Protein AF-W9EK97-F1 (afdb_monomer)

Solvent-accessible surface area (backbone atoms only — not comparable to 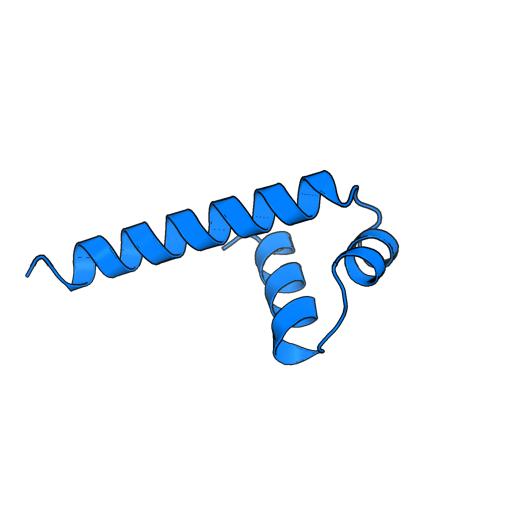full-atom values): 3180 Å² total; per-residue (Å²): 132,55,74,69,53,52,51,50,49,42,38,44,73,74,68,64,44,51,67,73,55,51,20,62,77,70,72,43,58,60,67,57,54,52,50,47,51,51,53,50,49,52,53,51,48,58,53,48,57,65,64,73,72,113

Sequence (54 aa):
MDSSEQQLLRGLYLEGKTISCMARELQVSRKTLYQWRLRIQQKAVGLLGNTFAR

Nearest PDB structures (foldseek):
  3vfz-assembly3_A  TM=9.148E-01  e=4.193E-01  Mycobacterium tuberculosis
  3hug-assembly6_K  TM=7.506E-01  e=1.947E-01  Mycobacterium tuberculosis H37Rv
  3hug-assembly4_M  TM=7.521E-01  e=3.247E-01  Mycobacterium tuberculosis H37Rv
  6kon-assembly1_F  TM=7.527E-01  e=3.690E-01  Mycobacterium tuberculosis H37Rv
  3hug-assembly1_C  TM=7.507E-01  e=3.690E-01  Mycobacterium tuberculosis H37Rv

pLDDT: mean 85.64, std 15.03, range [40.31, 96.75]

Mean predicted aligned error: 5.74 Å

Foldseek 3Di:
DDPLLVLLCCCCPVVVHDLVRSCVVVVHDSVVSVVSVVVVVVVVCVVVVVVVPD

Secondary structure (DSSP, 8-state):
--HHHHHHHIIIIIS---HHHHHHHTT--HHHHHHHHHH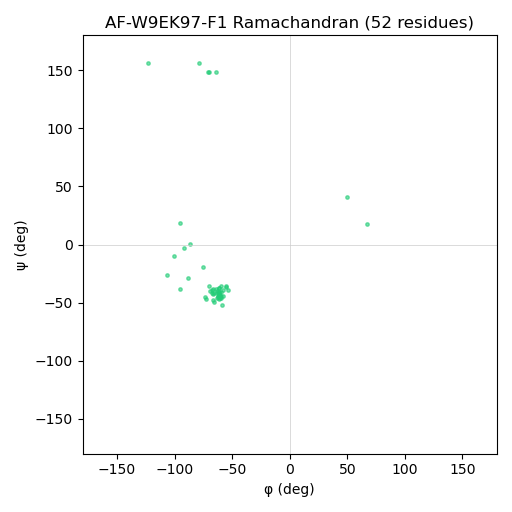HHHHHHHHHHHHS--

Organism: NCBI:txid1221538

Structure (mmCIF, N/CA/C/O backbone):
data_AF-W9EK97-F1
#
_entry.id   AF-W9EK97-F1
#
loop_
_atom_site.group_PDB
_atom_site.id
_atom_site.type_symbol
_atom_site.label_atom_id
_atom_site.label_alt_id
_atom_site.label_comp_id
_atom_site.label_asym_id
_atom_site.label_entity_id
_atom_site.label_seq_id
_atom_site.pdbx_PDB_ins_code
_atom_site.Cartn_x
_atom_site.Cartn_y
_atom_site.Cartn_z
_atom_site.occupancy
_atom_site.B_iso_or_equiv
_atom_site.auth_seq_id
_atom_site.auth_comp_id
_atom_site.auth_asym_id
_atom_site.auth_atom_id
_atom_site.pdbx_PDB_model_num
ATOM 1 N N . MET A 1 1 ? 16.211 0.682 1.502 1.00 62.19 1 MET A N 1
ATOM 2 C CA . MET A 1 1 ? 14.760 0.811 1.763 1.00 62.19 1 MET A CA 1
ATOM 3 C C . MET A 1 1 ? 14.582 1.095 3.238 1.00 62.19 1 MET A C 1
ATOM 5 O O . MET A 1 1 ? 15.331 0.524 4.019 1.00 62.19 1 MET A O 1
ATOM 9 N N . ASP A 1 2 ? 13.656 1.979 3.601 1.00 79.19 2 ASP A N 1
ATOM 10 C CA . ASP A 1 2 ? 13.382 2.305 5.005 1.00 79.19 2 ASP A CA 1
ATOM 11 C C . ASP A 1 2 ? 12.678 1.137 5.718 1.00 79.19 2 ASP A C 1
ATOM 13 O O . ASP A 1 2 ? 11.877 0.427 5.105 1.00 79.19 2 ASP A O 1
ATOM 17 N N . SER A 1 3 ? 12.925 0.965 7.024 1.00 86.69 3 SER A N 1
ATOM 18 C CA . SER A 1 3 ? 12.317 -0.111 7.835 1.00 86.69 3 SER A CA 1
ATOM 19 C C . SER A 1 3 ? 10.781 -0.098 7.758 1.00 86.69 3 SER A C 1
ATOM 21 O O . SER A 1 3 ? 10.133 -1.141 7.664 1.00 86.69 3 SER A O 1
ATOM 23 N N . SER A 1 4 ? 10.180 1.091 7.699 1.00 87.25 4 SER A N 1
ATOM 24 C CA . SER A 1 4 ? 8.730 1.262 7.583 1.00 87.25 4 SER A CA 1
ATOM 25 C C . SER A 1 4 ? 8.173 0.854 6.210 1.00 87.25 4 SER A C 1
ATOM 27 O O . SER A 1 4 ? 7.089 0.279 6.125 1.00 87.25 4 SER A O 1
ATOM 29 N N . GLU A 1 5 ? 8.919 1.099 5.128 1.00 88.81 5 GLU A N 1
ATOM 30 C CA . GLU A 1 5 ? 8.540 0.678 3.770 1.00 88.81 5 GLU A CA 1
ATOM 31 C C . GLU A 1 5 ? 8.575 -0.853 3.643 1.00 88.81 5 GLU A C 1
ATOM 33 O O . GLU A 1 5 ? 7.686 -1.451 3.035 1.00 88.81 5 GLU A O 1
ATOM 38 N N . GLN A 1 6 ? 9.569 -1.494 4.265 1.00 91.75 6 GLN A N 1
ATOM 39 C CA . GLN A 1 6 ? 9.694 -2.952 4.293 1.00 91.75 6 GLN A CA 1
ATOM 40 C C . GLN A 1 6 ? 8.563 -3.611 5.087 1.00 91.75 6 GLN A C 1
ATOM 42 O O . GLN A 1 6 ? 7.984 -4.594 4.625 1.00 91.75 6 GLN A O 1
ATOM 47 N N . GLN A 1 7 ? 8.203 -3.049 6.245 1.00 93.31 7 GLN A N 1
ATOM 48 C CA . GLN A 1 7 ? 7.065 -3.526 7.036 1.00 93.31 7 GLN A CA 1
ATOM 49 C C . GLN A 1 7 ? 5.748 -3.411 6.259 1.00 93.31 7 GLN A C 1
ATOM 51 O O . GLN A 1 7 ? 4.950 -4.348 6.270 1.00 93.31 7 GLN A O 1
ATOM 56 N N . LEU A 1 8 ? 5.544 -2.313 5.521 1.00 93.75 8 LEU A N 1
ATOM 57 C CA . LEU A 1 8 ? 4.373 -2.149 4.659 1.00 93.75 8 LEU A CA 1
ATOM 58 C C . LEU A 1 8 ? 4.311 -3.219 3.559 1.00 93.75 8 LEU A C 1
ATOM 60 O O . LEU A 1 8 ? 3.256 -3.815 3.348 1.00 93.75 8 LEU A O 1
ATOM 64 N N . LEU A 1 9 ? 5.427 -3.475 2.868 1.00 92.69 9 LEU A N 1
ATOM 65 C CA . LEU A 1 9 ? 5.492 -4.494 1.817 1.00 92.69 9 LEU A CA 1
ATOM 66 C C . LEU A 1 9 ? 5.228 -5.895 2.361 1.00 92.69 9 LEU A C 1
ATOM 68 O O . LEU A 1 9 ? 4.428 -6.630 1.784 1.00 92.69 9 LEU A O 1
ATOM 72 N N . ARG A 1 10 ? 5.857 -6.245 3.485 1.00 94.25 10 ARG A N 1
ATOM 73 C CA . ARG A 1 10 ? 5.636 -7.527 4.154 1.00 94.25 10 ARG A CA 1
ATOM 74 C C . ARG A 1 10 ? 4.168 -7.694 4.538 1.00 94.25 10 ARG A C 1
ATOM 76 O O . ARG A 1 10 ? 3.558 -8.688 4.161 1.00 94.25 10 ARG A O 1
ATOM 83 N N . GLY A 1 11 ? 3.589 -6.713 5.225 1.00 95.25 11 GLY A N 1
ATOM 84 C CA . GLY A 1 11 ? 2.199 -6.789 5.664 1.00 95.25 11 GLY A CA 1
ATOM 85 C C . GLY A 1 11 ? 1.214 -6.938 4.504 1.00 95.25 11 GLY A C 1
ATOM 86 O O . GLY A 1 11 ? 0.327 -7.782 4.560 1.00 95.25 11 GLY A O 1
ATOM 87 N N . LEU A 1 12 ? 1.394 -6.170 3.424 1.00 92.94 12 LEU A N 1
ATOM 88 C CA . LEU A 1 12 ? 0.493 -6.210 2.268 1.00 92.94 12 LEU A CA 1
ATOM 89 C C . LEU A 1 12 ? 0.639 -7.481 1.425 1.00 92.94 12 LEU A C 1
ATOM 91 O O . LEU A 1 12 ? -0.368 -8.063 1.036 1.00 92.94 12 LEU A O 1
ATOM 95 N N . TYR A 1 13 ? 1.871 -7.881 1.103 1.00 90.25 13 TYR A N 1
ATOM 96 C CA . TYR A 1 13 ? 2.122 -8.887 0.065 1.00 90.25 13 TYR A CA 1
ATOM 97 C C . TYR A 1 13 ? 2.553 -10.250 0.610 1.00 90.25 13 TYR A C 1
ATOM 99 O O . TYR A 1 13 ? 2.312 -11.250 -0.057 1.00 90.25 13 TYR A O 1
ATOM 107 N N . LEU A 1 14 ? 3.171 -10.310 1.796 1.00 92.38 14 LEU A N 1
ATOM 108 C CA . LEU A 1 14 ? 3.541 -11.583 2.431 1.00 92.38 14 LEU A CA 1
ATOM 109 C C . LEU A 1 14 ? 2.474 -12.052 3.425 1.00 92.38 14 LEU A C 1
ATOM 111 O O . LEU A 1 14 ? 2.195 -13.241 3.501 1.00 92.38 14 LEU A O 1
ATOM 115 N N . GLU A 1 15 ? 1.869 -11.127 4.173 1.00 93.88 15 GLU A N 1
ATOM 116 C CA . GLU A 1 15 ? 0.873 -11.448 5.208 1.00 93.88 15 GLU A CA 1
ATOM 117 C C . GLU A 1 15 ? -0.577 -11.224 4.744 1.00 93.88 15 GLU A C 1
ATOM 119 O O . GLU A 1 15 ? -1.509 -11.614 5.443 1.00 93.88 15 GLU A O 1
ATOM 124 N N . GLY A 1 16 ? -0.791 -10.594 3.582 1.00 94.81 16 GLY A N 1
ATOM 125 C CA . GLY A 1 16 ? -2.127 -10.354 3.017 1.00 94.81 16 GLY A CA 1
ATOM 126 C C . GLY A 1 16 ? -2.999 -9.378 3.818 1.00 94.81 16 GLY A C 1
ATOM 127 O O . GLY A 1 16 ? -4.220 -9.349 3.651 1.00 94.81 16 GLY A O 1
ATOM 128 N N . LYS A 1 17 ? -2.407 -8.572 4.705 1.00 94.75 17 LYS A N 1
ATOM 129 C CA . LYS A 1 17 ? -3.134 -7.599 5.527 1.00 94.75 17 LYS A CA 1
ATOM 130 C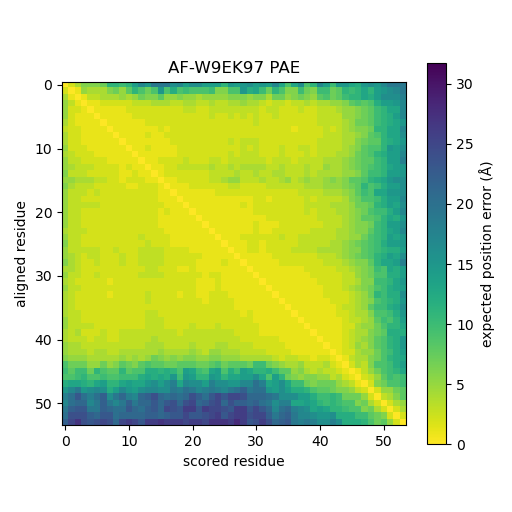 C . LYS A 1 17 ? -3.657 -6.451 4.675 1.00 94.75 17 LYS A C 1
ATOM 132 O O . LYS A 1 17 ? -3.036 -6.012 3.712 1.00 94.75 17 LYS A O 1
ATOM 137 N N . THR A 1 18 ? -4.790 -5.885 5.077 1.00 95.75 18 THR A N 1
ATOM 138 C CA . THR A 1 18 ? -5.326 -4.680 4.431 1.00 95.75 18 THR A CA 1
ATOM 139 C C . THR A 1 18 ? -4.594 -3.418 4.897 1.00 95.75 18 THR A C 1
ATOM 141 O O . THR A 1 18 ? -4.087 -3.351 6.017 1.00 95.75 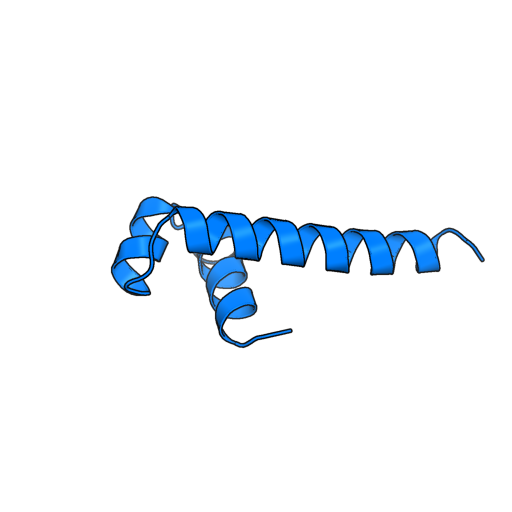18 THR A O 1
ATOM 144 N N . ILE A 1 19 ? -4.623 -2.356 4.081 1.00 94.38 19 ILE A N 1
ATOM 145 C CA . ILE A 1 19 ? -4.086 -1.028 4.446 1.00 94.38 19 ILE A CA 1
ATOM 146 C C . ILE A 1 19 ? -4.672 -0.522 5.773 1.00 94.38 19 ILE A C 1
ATOM 148 O O . ILE A 1 19 ? -3.964 0.072 6.580 1.00 94.38 19 ILE A O 1
ATOM 152 N N . SER A 1 20 ? -5.966 -0.751 6.012 1.00 95.81 20 SER A N 1
ATOM 153 C CA . SER A 1 20 ? -6.638 -0.327 7.245 1.00 95.81 20 SER A CA 1
ATOM 154 C C . SER A 1 20 ? -6.123 -1.073 8.477 1.00 95.81 20 SER A C 1
ATOM 156 O O . SER A 1 20 ? -5.980 -0.462 9.531 1.00 95.81 20 SER A O 1
ATOM 158 N N . CYS A 1 21 ? -5.831 -2.371 8.350 1.00 96.06 21 CYS A N 1
ATOM 159 C CA . CYS A 1 21 ? -5.225 -3.171 9.415 1.00 96.06 21 CYS A CA 1
ATOM 160 C C . CYS A 1 21 ? -3.803 -2.677 9.713 1.00 96.06 21 CYS A C 1
ATOM 162 O O . CYS A 1 21 ? -3.508 -2.308 10.848 1.00 96.06 21 CYS A O 1
ATOM 164 N N . MET A 1 22 ? -2.984 -2.517 8.672 1.00 96.19 22 MET A N 1
ATOM 165 C CA . MET A 1 22 ? -1.617 -2.001 8.786 1.00 96.19 22 MET A CA 1
ATOM 166 C C . MET A 1 22 ? -1.557 -0.606 9.419 1.00 96.19 22 MET A C 1
ATOM 168 O O . MET A 1 22 ? -0.685 -0.334 10.235 1.00 96.19 22 MET A O 1
ATOM 172 N N . ALA A 1 23 ? -2.498 0.280 9.083 1.00 96.12 23 ALA A N 1
ATOM 173 C CA . ALA A 1 23 ? -2.573 1.620 9.667 1.00 96.12 23 ALA A CA 1
ATOM 174 C C . ALA A 1 23 ? -2.784 1.575 11.189 1.00 96.12 23 ALA A C 1
ATOM 176 O O . ALA A 1 23 ? -2.217 2.388 11.916 1.00 96.12 23 ALA A O 1
ATOM 177 N N . ARG A 1 24 ? -3.578 0.610 11.673 1.00 95.81 24 ARG A N 1
ATOM 178 C CA . ARG A 1 24 ? -3.827 0.415 13.108 1.00 95.81 24 ARG A CA 1
ATOM 179 C C . ARG A 1 24 ? -2.617 -0.197 13.807 1.00 95.81 24 ARG A C 1
ATOM 181 O O . ARG A 1 24 ? -2.235 0.306 14.855 1.00 95.81 24 ARG A O 1
ATOM 188 N N . GLU A 1 25 ? -2.009 -1.229 13.222 1.00 94.38 25 GLU A N 1
ATOM 189 C CA . GLU A 1 25 ? -0.829 -1.901 13.792 1.00 94.38 25 GLU A CA 1
ATOM 190 C C . GLU A 1 25 ? 0.374 -0.960 13.901 1.00 94.38 25 GLU A C 1
ATOM 192 O O . GLU A 1 25 ? 1.033 -0.905 14.933 1.00 94.38 25 GLU A O 1
ATOM 197 N N . LEU A 1 26 ? 0.627 -0.177 12.852 1.00 91.75 26 LEU A N 1
ATOM 198 C CA . LEU A 1 26 ? 1.759 0.747 12.786 1.00 91.75 26 LEU A CA 1
ATOM 199 C C . LEU A 1 26 ? 1.455 2.120 13.408 1.00 91.75 26 LEU A C 1
ATOM 201 O O . LEU A 1 26 ? 2.316 2.992 13.378 1.00 91.75 26 LEU A O 1
ATOM 205 N N . GLN A 1 27 ? 0.239 2.329 13.929 1.00 95.31 27 GLN A N 1
ATOM 206 C CA . GLN A 1 27 ? -0.235 3.598 14.498 1.00 95.31 27 GLN A CA 1
ATOM 207 C C . GLN A 1 27 ? 0.013 4.820 13.595 1.00 95.31 27 GLN A C 1
ATOM 209 O O . GLN A 1 27 ? 0.366 5.908 14.047 1.00 95.31 27 GLN A O 1
ATOM 214 N N . VAL A 1 28 ? -0.207 4.655 12.291 1.00 95.44 28 VAL A N 1
ATOM 215 C CA . VAL A 1 28 ? -0.070 5.731 11.303 1.00 95.44 28 VAL A CA 1
ATOM 216 C C . VAL A 1 28 ? -1.362 5.933 10.535 1.00 95.44 28 VAL A C 1
ATOM 218 O O . VAL A 1 28 ? -2.187 5.034 10.377 1.00 95.44 28 VAL A O 1
ATOM 221 N N . SER A 1 29 ? -1.543 7.133 9.990 1.00 96.75 29 SER A N 1
ATOM 222 C CA . SER A 1 29 ? -2.689 7.396 9.126 1.00 96.75 29 SER A CA 1
ATOM 223 C C . SER A 1 29 ? -2.632 6.539 7.851 1.00 96.75 29 SER A C 1
ATOM 225 O O . SER A 1 29 ? -1.563 6.294 7.288 1.00 96.75 29 SER A O 1
ATOM 227 N N . ARG A 1 30 ? -3.799 6.158 7.312 1.00 95.75 30 ARG A N 1
ATOM 228 C CA . ARG A 1 30 ? -3.880 5.475 6.004 1.00 95.75 30 ARG A CA 1
ATOM 229 C C . ARG A 1 30 ? -3.206 6.286 4.888 1.00 95.75 30 ARG A C 1
ATOM 231 O O . ARG A 1 30 ? -2.572 5.708 4.012 1.00 95.75 30 ARG A O 1
ATOM 238 N N . LYS A 1 31 ? -3.297 7.624 4.945 1.00 96.62 31 LYS A N 1
ATOM 239 C CA . LYS A 1 31 ? -2.641 8.537 3.992 1.00 96.62 31 LYS A CA 1
ATOM 240 C C . LYS A 1 31 ? -1.123 8.351 3.995 1.00 96.62 31 LYS A C 1
ATOM 242 O O . LYS A 1 31 ? -0.522 8.318 2.926 1.00 96.62 31 LYS A O 1
ATOM 247 N N . THR A 1 32 ? -0.524 8.173 5.171 1.00 95.50 32 THR A N 1
ATOM 248 C CA . THR A 1 32 ? 0.911 7.899 5.321 1.00 95.50 32 THR A CA 1
ATOM 249 C C . THR A 1 32 ? 1.308 6.615 4.591 1.00 95.50 32 THR A C 1
ATOM 251 O O . THR A 1 32 ? 2.259 6.626 3.814 1.00 95.50 32 THR A O 1
ATOM 254 N N . LEU A 1 33 ? 0.534 5.534 4.745 1.00 95.50 33 LEU A N 1
ATOM 255 C CA . LEU A 1 33 ? 0.810 4.269 4.052 1.00 95.50 33 LEU A CA 1
ATOM 256 C C . LEU A 1 33 ? 0.690 4.387 2.527 1.00 95.50 33 LEU A C 1
ATOM 258 O O . LEU A 1 33 ? 1.511 3.830 1.801 1.00 95.50 33 LEU A O 1
ATOM 262 N N . TYR A 1 34 ? -0.288 5.145 2.021 1.00 94.88 34 TYR A N 1
ATOM 263 C CA . TYR A 1 34 ? -0.392 5.411 0.582 1.00 94.88 34 TYR A CA 1
ATOM 264 C C . TYR A 1 34 ? 0.816 6.184 0.045 1.00 94.88 34 TYR A C 1
ATOM 266 O O . TYR A 1 34 ? 1.316 5.858 -1.030 1.00 94.88 34 TYR A O 1
ATOM 274 N N . GLN A 1 35 ? 1.321 7.162 0.800 1.00 94.75 35 GLN A N 1
ATOM 275 C CA . GLN A 1 35 ? 2.536 7.893 0.432 1.00 94.75 35 GLN A CA 1
ATOM 276 C C . GLN A 1 35 ? 3.760 6.973 0.397 1.00 94.75 35 GLN A C 1
ATOM 278 O O . GLN A 1 35 ? 4.547 7.034 -0.544 1.00 94.75 35 GLN A O 1
ATOM 283 N N . TRP A 1 36 ? 3.902 6.067 1.367 1.00 94.19 36 TRP A N 1
ATOM 284 C CA . TRP A 1 36 ? 4.974 5.067 1.343 1.00 94.19 36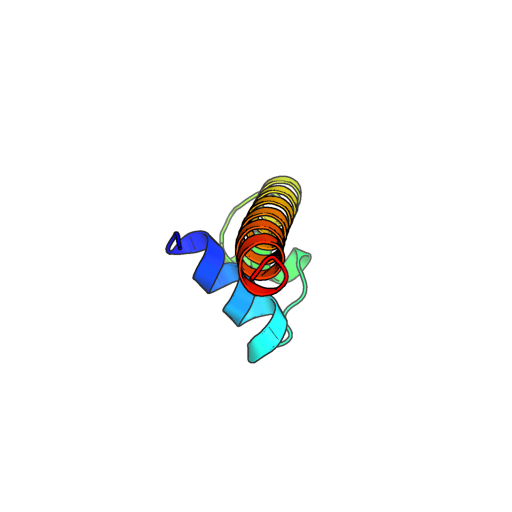 TRP A CA 1
ATOM 285 C C . TRP A 1 36 ? 4.866 4.146 0.128 1.00 94.19 36 TRP A C 1
ATOM 287 O O . TRP A 1 36 ? 5.861 3.931 -0.560 1.00 94.19 36 TRP A O 1
ATOM 297 N N . ARG A 1 37 ? 3.659 3.669 -0.202 1.00 91.50 37 ARG A N 1
ATOM 298 C CA . ARG A 1 37 ? 3.426 2.861 -1.408 1.00 91.50 37 ARG A CA 1
ATOM 299 C C . ARG A 1 37 ? 3.850 3.602 -2.678 1.00 91.50 37 ARG A C 1
ATOM 301 O O . ARG A 1 37 ? 4.536 3.015 -3.510 1.00 91.50 37 ARG A O 1
ATOM 308 N N . LEU A 1 38 ? 3.496 4.882 -2.798 1.00 91.00 38 LEU A N 1
ATOM 309 C CA . LEU A 1 38 ? 3.880 5.715 -3.939 1.00 91.00 38 LEU A CA 1
ATOM 310 C C . LEU A 1 38 ? 5.408 5.836 -4.058 1.00 91.00 38 LEU A C 1
ATOM 312 O O . LEU A 1 38 ? 5.959 5.639 -5.139 1.00 91.00 38 LEU A O 1
ATOM 316 N N . ARG A 1 39 ? 6.106 6.097 -2.944 1.00 90.44 39 ARG A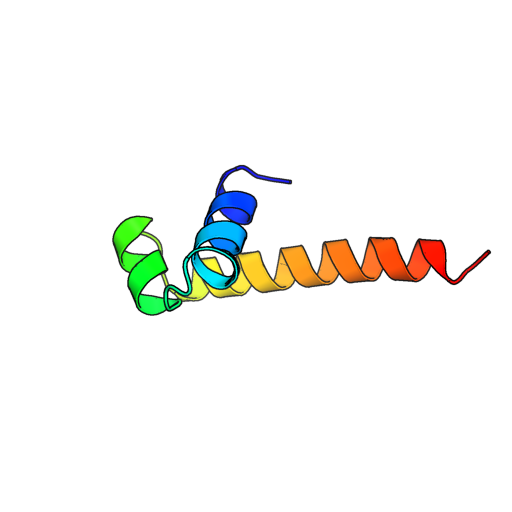 N 1
ATOM 317 C CA . ARG A 1 39 ? 7.579 6.177 -2.919 1.00 90.44 39 ARG A CA 1
ATOM 318 C C . ARG A 1 39 ? 8.226 4.857 -3.330 1.00 90.44 39 ARG A C 1
ATOM 320 O O . ARG A 1 39 ? 9.191 4.869 -4.088 1.00 90.44 39 ARG A O 1
ATOM 327 N N . ILE A 1 40 ? 7.687 3.725 -2.877 1.00 90.31 40 ILE A N 1
ATOM 328 C CA . ILE A 1 40 ? 8.164 2.395 -3.279 1.00 90.31 40 ILE A CA 1
ATOM 329 C C . ILE A 1 40 ? 7.976 2.186 -4.786 1.00 90.31 40 ILE A C 1
ATOM 331 O O . ILE A 1 40 ? 8.907 1.741 -5.452 1.00 90.31 40 ILE A O 1
ATOM 335 N N . GLN A 1 41 ? 6.810 2.539 -5.338 1.00 87.81 41 GLN A N 1
ATOM 336 C CA . GLN A 1 41 ? 6.559 2.434 -6.779 1.00 87.81 41 GLN A CA 1
ATOM 337 C C . GLN A 1 41 ? 7.528 3.303 -7.586 1.00 87.81 41 GLN A C 1
ATOM 339 O O . GLN A 1 41 ? 8.104 2.822 -8.554 1.00 87.81 41 GLN A O 1
ATOM 344 N N . GLN A 1 42 ? 7.773 4.545 -7.163 1.00 88.44 42 GLN A N 1
ATOM 345 C CA . GLN A 1 42 ? 8.745 5.428 -7.819 1.00 88.44 42 GLN A CA 1
ATOM 346 C C . GLN A 1 42 ? 10.166 4.852 -7.777 1.00 88.44 42 GLN A C 1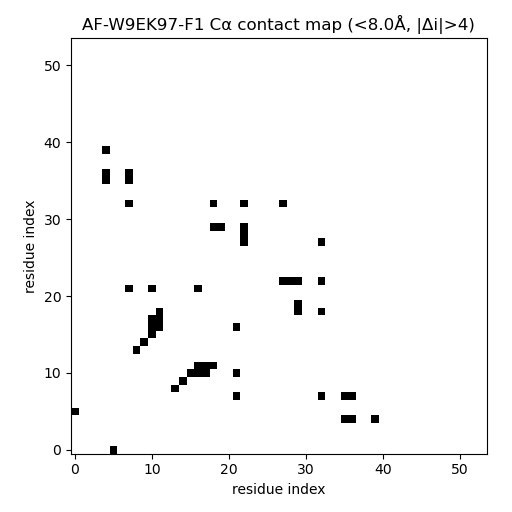
ATOM 348 O O . GLN A 1 42 ? 10.858 4.860 -8.792 1.00 88.44 42 GLN A O 1
ATOM 353 N N . LYS A 1 43 ? 10.588 4.292 -6.633 1.00 86.56 43 LYS A N 1
ATOM 354 C CA . LYS A 1 43 ? 11.884 3.605 -6.497 1.00 86.56 43 LYS A CA 1
ATOM 355 C C . LYS A 1 43 ? 11.982 2.397 -7.438 1.00 86.56 43 LYS A C 1
ATOM 357 O O . LYS A 1 43 ? 13.007 2.216 -8.087 1.00 86.56 43 LYS A O 1
ATOM 362 N N . ALA A 1 44 ? 10.919 1.599 -7.544 1.00 84.31 44 ALA A N 1
ATOM 363 C CA . ALA A 1 44 ? 10.872 0.434 -8.427 1.00 84.31 44 ALA A CA 1
ATOM 364 C C . ALA A 1 44 ? 10.900 0.822 -9.916 1.00 84.31 44 ALA A C 1
ATOM 366 O O . ALA A 1 44 ? 11.627 0.208 -10.693 1.00 84.31 44 ALA A O 1
ATOM 367 N N . VAL A 1 45 ? 10.162 1.864 -10.312 1.00 78.88 45 VAL A N 1
ATOM 368 C CA . VAL A 1 45 ? 10.172 2.387 -11.688 1.00 78.88 45 VAL A CA 1
ATOM 369 C C . VAL A 1 45 ? 11.534 2.984 -12.038 1.00 78.88 45 VAL A C 1
ATOM 371 O O . VAL A 1 45 ? 12.035 2.716 -13.122 1.00 78.88 45 VAL A O 1
ATOM 374 N N . GLY A 1 46 ? 12.173 3.727 -11.129 1.00 73.81 46 GLY A N 1
ATOM 375 C CA . GLY A 1 46 ? 13.533 4.235 -11.342 1.00 73.81 46 GLY A CA 1
ATOM 376 C C . GLY A 1 46 ? 14.568 3.117 -11.517 1.00 73.81 46 GLY A C 1
ATOM 377 O O . GLY A 1 46 ? 15.453 3.221 -12.362 1.00 73.81 46 GLY A O 1
ATOM 378 N N . LEU A 1 47 ? 14.424 2.012 -10.776 1.00 64.38 47 LEU A N 1
ATOM 379 C CA . LEU A 1 47 ? 15.257 0.817 -10.946 1.00 64.38 47 LEU A CA 1
ATOM 380 C C . LEU A 1 47 ? 15.020 0.134 -12.302 1.00 64.38 47 LEU A C 1
ATOM 382 O O . LEU A 1 47 ? 15.978 -0.174 -13.008 1.00 64.38 47 LEU A O 1
ATOM 386 N N . LEU A 1 48 ? 13.762 -0.077 -12.695 1.00 59.34 48 LEU A N 1
ATOM 387 C CA . LEU A 1 48 ? 13.419 -0.733 -13.962 1.00 59.34 48 LEU A CA 1
ATOM 388 C C . LEU A 1 48 ? 13.763 0.136 -15.180 1.00 59.34 48 LEU A C 1
ATOM 390 O O . LEU A 1 48 ? 14.314 -0.377 -16.149 1.00 59.34 48 LEU A O 1
ATOM 394 N N . GLY A 1 49 ? 13.527 1.448 -15.119 1.00 57.12 49 GLY A N 1
ATOM 395 C CA . GLY A 1 49 ? 13.884 2.391 -16.182 1.00 57.12 49 GLY A CA 1
ATOM 396 C C . GLY 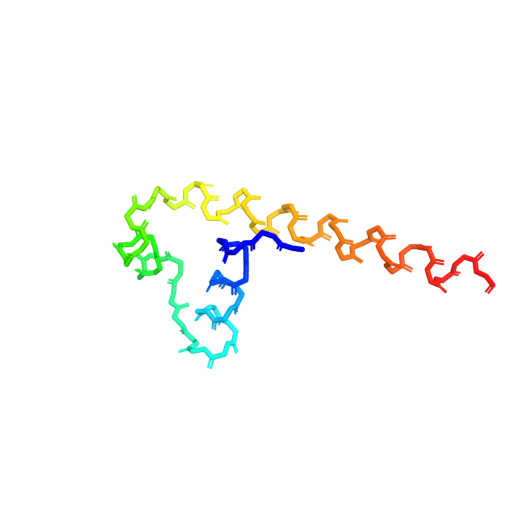A 1 49 ? 15.385 2.414 -16.485 1.00 57.12 49 GLY A C 1
ATOM 397 O O . GLY A 1 49 ? 15.767 2.469 -17.648 1.00 57.12 49 GLY A O 1
ATOM 398 N N . ASN A 1 50 ? 16.236 2.255 -15.465 1.00 56.44 50 ASN A N 1
ATOM 399 C CA . ASN A 1 50 ? 17.683 2.096 -15.650 1.00 56.44 50 ASN A CA 1
ATOM 400 C C . ASN A 1 50 ? 18.097 0.707 -16.161 1.00 56.44 50 ASN A C 1
ATOM 402 O O . ASN A 1 50 ? 19.204 0.551 -16.666 1.00 56.44 50 ASN A O 1
ATOM 406 N N . THR A 1 51 ? 17.240 -0.306 -16.018 1.00 51.44 51 THR A N 1
ATOM 407 C CA . THR A 1 51 ? 17.544 -1.689 -16.421 1.00 51.44 51 THR A CA 1
ATOM 408 C C . THR A 1 51 ? 17.168 -1.954 -17.884 1.00 51.44 51 THR A C 1
ATOM 410 O O . THR A 1 51 ? 17.824 -2.756 -18.538 1.00 51.44 51 THR 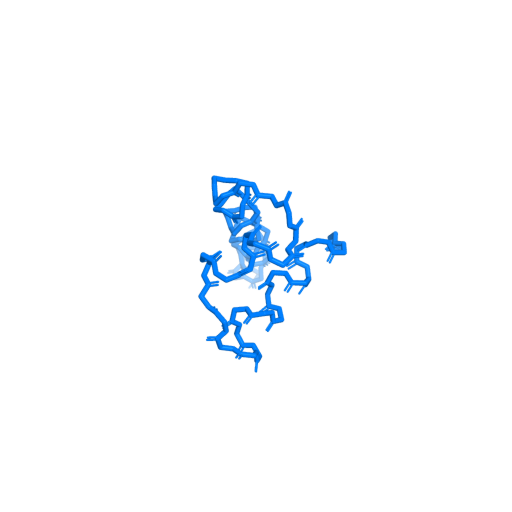A O 1
ATOM 413 N N . PHE A 1 52 ? 16.161 -1.255 -18.424 1.00 49.28 52 PHE A N 1
ATOM 414 C CA . PHE A 1 52 ? 15.738 -1.369 -19.831 1.00 49.28 52 PHE A CA 1
ATOM 415 C C . PHE A 1 52 ? 16.412 -0.367 -20.785 1.00 49.28 52 PHE A C 1
ATOM 417 O O . PHE A 1 52 ? 16.161 -0.412 -21.985 1.00 49.28 52 PHE A O 1
ATOM 424 N N . ALA A 1 53 ? 17.252 0.537 -20.276 1.00 48.31 53 ALA A N 1
ATOM 425 C CA . ALA A 1 53 ? 17.952 1.550 -21.071 1.00 48.31 53 ALA A CA 1
ATOM 426 C C . ALA A 1 53 ? 19.385 1.143 -21.483 1.00 48.31 53 ALA A C 1
ATOM 428 O O . ALA A 1 53 ? 20.188 2.019 -21.807 1.00 48.31 53 ALA A O 1
ATOM 429 N N . ARG A 1 54 ? 19.729 -0.152 -21.437 1.00 40.31 54 ARG A N 1
ATOM 430 C CA . ARG A 1 54 ? 21.068 -0.657 -21.774 1.00 40.31 54 ARG A CA 1
ATOM 431 C C . ARG A 1 54 ? 21.047 -1.618 -22.951 1.00 40.31 54 ARG A C 1
ATOM 433 O O . ARG A 1 54 ? 20.128 -2.461 -22.989 1.00 40.31 54 ARG A O 1
#

InterPro domains:
  IPR006120 Resolvase, HTH domain [PF02796] (5-35)

Radius of gyration: 12.74 Å; Cα contacts (8 Å, |Δi|>4): 26; chains: 1; bounding box: 28×20×36 Å